Protein AF-A0A925ZI54-F1 (afdb_monomer_lite)

Foldseek 3Di:
DQQVPPPVRCPPDDPPDDPVCVCVVVVVDPPCPVVVWQADPPPADPVQAAEDEAEFEQQDDPPPPRPGCCLVCVVVVLVVCQVCRSYAYEHEYDPCNLVSCCVVVSDVDSVRVVVSQVSQVVHRRGDYPDPPPPPPPVPDDDDDDDDDDDDDDDDDDDDDPVVVVVVVVVPPDDDDD

pLDDT: mean 72.26, std 24.13, range [25.45, 97.38]

Radius of gyration: 22.51 Å; chains: 1; bounding box: 54×58×56 Å

Sequence (177 aa):
MARKYSIIGDTNVEVSGYLKMDAFLDGTLPEDTLNIWKMQKENINLSQVVKIIYAPHHTLGEEKHSFSTFSQNYMKILEYAKEHPKTSWIYKPHPLLKQACIKNGLFKNEEEYDCYVREWENIPNGKAGDKKRSATVKSYEPRMKAAETKGEQEVIALLSKAQVDKWKKAKGAPFKL

Structure (mmCIF, N/CA/C/O backbone):
data_AF-A0A925ZI54-F1
#
_entry.id   AF-A0A925ZI54-F1
#
loop_
_atom_site.group_PDB
_atom_site.id
_atom_site.type_symbol
_atom_site.label_atom_id
_atom_site.label_alt_id
_atom_site.label_comp_id
_atom_site.label_asym_id
_atom_site.label_entity_id
_atom_site.label_seq_id
_atom_site.pdbx_PDB_ins_code
_atom_site.Cartn_x
_atom_site.Cartn_y
_atom_site.Cartn_z
_atom_site.occupancy
_atom_site.B_iso_or_equiv
_atom_site.auth_seq_id
_atom_site.auth_comp_id
_atom_site.auth_asym_id
_atom_site.auth_atom_id
_atom_site.pdbx_PDB_model_num
ATOM 1 N N . MET A 1 1 ? 16.390 -27.895 -8.635 1.00 58.50 1 MET A N 1
ATOM 2 C CA . MET A 1 1 ? 17.140 -26.805 -9.306 1.00 58.50 1 MET A CA 1
ATOM 3 C C . MET A 1 1 ? 18.614 -26.824 -8.899 1.00 58.50 1 MET A C 1
ATOM 5 O O . MET A 1 1 ? 19.429 -27.137 -9.752 1.00 58.50 1 MET A O 1
ATOM 9 N N . ALA A 1 2 ? 18.967 -26.601 -7.627 1.00 66.12 2 ALA A N 1
ATOM 10 C CA . ALA A 1 2 ? 20.368 -26.523 -7.176 1.00 66.12 2 ALA A CA 1
ATOM 11 C C . ALA A 1 2 ? 21.232 -27.739 -7.567 1.00 66.12 2 ALA A C 1
ATOM 13 O O . ALA A 1 2 ? 22.248 -27.566 -8.226 1.00 66.12 2 ALA A O 1
ATOM 14 N N . ARG A 1 3 ? 20.772 -28.972 -7.313 1.00 67.94 3 ARG A N 1
ATOM 15 C CA . ARG A 1 3 ? 21.505 -30.210 -7.653 1.00 67.94 3 ARG A CA 1
ATOM 16 C C . ARG A 1 3 ? 21.876 -30.378 -9.139 1.00 67.94 3 ARG A C 1
ATOM 18 O O . ARG A 1 3 ? 22.795 -31.119 -9.451 1.00 67.94 3 ARG A O 1
ATOM 25 N N . LYS A 1 4 ? 21.158 -29.709 -10.052 1.00 76.62 4 LYS A N 1
ATOM 26 C CA . LYS A 1 4 ? 21.387 -29.768 -11.510 1.00 76.62 4 LYS A CA 1
ATOM 27 C C . LYS A 1 4 ? 22.223 -28.594 -12.039 1.00 76.62 4 LYS A C 1
ATOM 29 O O . LYS A 1 4 ? 22.864 -28.742 -13.071 1.00 76.62 4 LYS A O 1
ATOM 34 N N . TYR A 1 5 ? 22.181 -27.437 -11.374 1.00 79.31 5 TYR A N 1
ATOM 35 C CA . TYR A 1 5 ? 22.732 -26.177 -11.897 1.00 79.31 5 TYR A CA 1
ATOM 36 C C . TYR A 1 5 ? 23.821 -25.546 -11.007 1.00 79.31 5 TYR A C 1
ATOM 38 O O . TYR A 1 5 ? 24.422 -24.556 -11.407 1.00 79.31 5 TYR A O 1
ATOM 46 N N . SER A 1 6 ? 24.080 -26.093 -9.816 1.00 79.62 6 SER A N 1
ATOM 47 C CA . SER A 1 6 ? 25.135 -25.648 -8.896 1.00 79.62 6 SER A CA 1
ATOM 48 C C . SER A 1 6 ? 26.355 -26.562 -8.997 1.00 79.62 6 SER A C 1
ATOM 50 O O . SER A 1 6 ? 26.213 -27.781 -8.934 1.00 79.62 6 SER A O 1
ATOM 52 N N . ILE A 1 7 ? 27.552 -25.973 -9.081 1.00 76.12 7 ILE A N 1
ATOM 53 C CA . ILE A 1 7 ? 28.840 -26.692 -9.130 1.00 76.12 7 ILE A CA 1
ATOM 54 C C . ILE A 1 7 ? 29.063 -27.547 -7.867 1.00 76.12 7 ILE A C 1
ATOM 56 O O . ILE A 1 7 ? 29.660 -28.615 -7.937 1.00 76.12 7 ILE A O 1
ATOM 60 N N . ILE A 1 8 ? 28.539 -27.103 -6.722 1.00 77.88 8 ILE A N 1
ATOM 61 C CA . ILE A 1 8 ? 28.647 -27.759 -5.404 1.00 77.88 8 ILE A CA 1
ATOM 62 C C . ILE A 1 8 ? 27.398 -28.589 -5.043 1.00 77.88 8 ILE A C 1
ATOM 64 O O . ILE A 1 8 ? 27.311 -29.180 -3.966 1.00 77.88 8 ILE A O 1
ATOM 68 N N . GLY A 1 9 ? 26.417 -28.665 -5.947 1.00 80.31 9 GLY A N 1
ATOM 69 C CA . GLY A 1 9 ? 25.143 -29.336 -5.696 1.00 80.31 9 GLY A CA 1
ATOM 70 C C . GLY A 1 9 ? 24.265 -28.590 -4.685 1.00 80.31 9 GLY A C 1
ATOM 71 O O . GLY A 1 9 ? 24.248 -27.360 -4.652 1.00 80.31 9 GLY A O 1
ATOM 72 N N . ASP A 1 10 ? 23.496 -29.346 -3.903 1.00 75.88 10 ASP A N 1
ATOM 73 C CA . ASP A 1 10 ? 22.641 -28.892 -2.795 1.00 75.88 10 ASP A CA 1
ATOM 74 C C . ASP A 1 10 ? 23.266 -29.145 -1.409 1.00 75.88 10 ASP A C 1
ATOM 76 O O . ASP A 1 10 ? 22.631 -28.908 -0.386 1.00 75.88 10 ASP A O 1
ATOM 80 N N . THR A 1 11 ? 24.526 -29.587 -1.365 1.00 76.31 11 THR A N 1
ATOM 81 C CA . THR A 1 11 ? 25.209 -30.027 -0.134 1.00 76.31 11 THR A CA 1
ATOM 82 C C . THR A 1 11 ? 25.535 -28.901 0.851 1.00 76.31 11 THR A C 1
ATOM 84 O O . THR A 1 11 ? 25.804 -29.172 2.016 1.00 76.31 11 THR A O 1
ATOM 87 N N . ASN A 1 12 ? 25.493 -27.643 0.408 1.00 80.88 12 ASN A N 1
ATOM 88 C CA . ASN A 1 12 ? 25.795 -26.457 1.211 1.00 80.88 12 ASN A CA 1
ATOM 89 C C . ASN A 1 12 ? 24.553 -25.617 1.562 1.00 80.88 12 ASN A C 1
ATOM 91 O O . ASN A 1 12 ? 24.694 -24.450 1.928 1.00 80.88 12 ASN A O 1
ATOM 95 N N . VAL A 1 13 ? 23.346 -26.168 1.402 1.00 81.25 13 VAL A N 1
ATOM 96 C CA . VAL A 1 13 ? 22.093 -25.466 1.700 1.00 81.25 13 VAL A CA 1
ATOM 97 C C . VAL A 1 13 ? 21.359 -26.188 2.819 1.00 81.25 13 VAL A C 1
ATOM 99 O O . VAL A 1 13 ? 20.851 -27.290 2.632 1.00 81.25 13 VAL A O 1
ATOM 102 N N . GLU A 1 14 ? 21.248 -25.529 3.965 1.00 81.31 14 GLU A N 1
ATOM 103 C CA . GLU A 1 14 ? 20.329 -25.926 5.025 1.00 81.31 14 GLU A CA 1
ATOM 104 C C . GLU A 1 14 ? 19.043 -25.100 4.914 1.00 81.31 14 GLU A C 1
ATOM 106 O O . GLU A 1 14 ? 19.079 -23.871 4.818 1.00 81.31 14 GLU A O 1
ATOM 111 N N . VAL A 1 15 ? 17.893 -25.775 4.884 1.00 84.88 15 VAL A N 1
ATOM 112 C CA . VAL A 1 15 ? 16.579 -25.131 4.754 1.00 84.88 15 VAL A CA 1
ATOM 113 C C . VAL A 1 15 ? 15.911 -25.094 6.125 1.00 84.88 15 VAL A C 1
ATOM 115 O O . VAL A 1 15 ? 15.128 -25.974 6.465 1.00 84.88 15 VAL A O 1
ATOM 118 N N . SER A 1 16 ? 16.222 -24.065 6.910 1.00 88.06 16 SER A N 1
ATOM 119 C CA . SER A 1 16 ? 15.637 -23.833 8.241 1.00 88.06 16 SER A CA 1
ATOM 120 C C . SER A 1 16 ? 14.501 -22.800 8.247 1.00 88.06 16 SER A C 1
ATOM 122 O O . SER A 1 16 ? 13.828 -22.620 9.257 1.00 88.06 16 SER A O 1
ATOM 124 N N . GLY A 1 17 ? 14.248 -22.136 7.113 1.00 88.62 17 GLY A N 1
ATOM 125 C CA . GLY A 1 17 ? 13.289 -21.036 6.999 1.00 88.62 17 GLY A CA 1
ATOM 126 C C . GLY A 1 17 ? 13.965 -19.665 7.064 1.00 88.62 17 GLY A C 1
ATOM 127 O O . GLY A 1 17 ? 15.151 -19.521 6.774 1.00 88.62 17 GLY A O 1
ATOM 128 N N . TYR A 1 18 ? 13.195 -18.626 7.388 1.00 87.31 18 TYR A N 1
ATOM 129 C CA . TYR A 1 18 ? 13.708 -17.262 7.514 1.00 87.31 18 TYR A CA 1
ATOM 130 C C . TYR A 1 18 ? 13.670 -16.827 8.975 1.00 87.31 18 TYR A C 1
ATOM 132 O O . TYR A 1 18 ? 12.577 -16.671 9.499 1.00 87.31 18 TYR A O 1
ATOM 140 N N . LEU A 1 19 ? 14.820 -16.481 9.565 1.00 87.50 19 LEU A N 1
ATOM 141 C CA . LEU A 1 19 ? 14.911 -15.979 10.952 1.00 87.50 19 LEU A CA 1
ATOM 142 C C . LEU A 1 19 ? 13.964 -14.798 11.242 1.00 87.50 19 LEU A C 1
ATOM 144 O O . LEU A 1 19 ? 13.427 -14.649 12.331 1.00 87.50 19 LEU A O 1
ATOM 148 N N . LYS A 1 20 ? 13.692 -13.950 10.238 1.00 83.31 20 LYS A N 1
ATOM 149 C CA . LYS A 1 20 ? 12.713 -12.848 10.357 1.00 83.31 20 LYS A CA 1
ATOM 150 C C . LYS A 1 20 ? 11.265 -13.314 10.580 1.00 83.31 20 LYS A C 1
ATOM 152 O O . LYS A 1 20 ? 10.404 -12.471 10.813 1.00 83.31 20 LYS A O 1
ATOM 157 N N . MET A 1 21 ? 10.986 -14.605 10.409 1.00 87.25 21 MET A N 1
ATOM 158 C CA . MET A 1 21 ? 9.668 -15.205 10.596 1.00 87.25 21 MET A CA 1
ATOM 159 C C . MET A 1 21 ? 9.494 -15.812 11.989 1.00 87.25 21 MET A C 1
ATOM 161 O O . MET A 1 21 ? 8.359 -16.095 12.359 1.00 87.25 21 MET A O 1
ATOM 165 N N . ASP A 1 22 ? 10.567 -15.951 12.773 1.00 87.31 22 ASP A N 1
ATOM 166 C CA . ASP A 1 22 ? 10.532 -16.574 14.102 1.00 87.31 22 ASP A CA 1
ATOM 167 C C . ASP A 1 22 ? 9.525 -15.866 15.023 1.00 87.31 22 ASP A C 1
ATOM 169 O O . ASP A 1 22 ? 8.702 -16.524 15.655 1.00 87.31 22 ASP A O 1
ATOM 173 N N . ALA A 1 23 ? 9.476 -14.529 14.960 1.00 83.50 23 ALA A N 1
ATOM 174 C CA . ALA A 1 23 ? 8.534 -13.692 15.712 1.00 83.50 23 ALA A CA 1
ATOM 175 C C . ALA A 1 23 ? 7.043 -13.975 15.413 1.00 83.50 23 ALA A C 1
ATOM 177 O O . ALA A 1 23 ? 6.160 -13.582 16.175 1.00 83.50 23 ALA A O 1
ATOM 178 N N . PHE A 1 24 ? 6.734 -14.610 14.275 1.00 82.81 24 PHE A N 1
ATOM 179 C CA . PHE A 1 24 ? 5.369 -15.033 13.941 1.00 82.81 24 PHE A CA 1
ATOM 180 C C . PHE A 1 24 ? 5.029 -16.415 14.509 1.00 82.81 24 PHE A C 1
ATOM 182 O O . PHE A 1 24 ? 3.848 -16.736 14.616 1.00 82.81 24 PHE A O 1
ATOM 189 N N . LEU A 1 25 ? 6.034 -17.229 14.849 1.00 84.62 25 LEU A N 1
ATOM 190 C CA . LEU A 1 25 ? 5.856 -18.571 15.405 1.00 84.62 25 LEU A CA 1
ATOM 191 C C . LEU A 1 25 ? 5.753 -18.543 16.930 1.00 84.62 25 LEU A C 1
ATOM 193 O O . LEU A 1 25 ? 4.896 -19.214 17.496 1.00 84.62 25 LEU A O 1
ATOM 197 N N . ASP A 1 26 ? 6.614 -17.769 17.587 1.00 82.88 26 ASP A N 1
ATOM 198 C CA . ASP A 1 26 ? 6.676 -17.683 19.050 1.00 82.88 26 ASP A CA 1
ATOM 199 C C . ASP A 1 26 ? 5.715 -16.637 19.647 1.00 82.88 26 ASP A C 1
ATOM 201 O O . ASP A 1 26 ? 5.525 -16.579 20.862 1.00 82.88 26 ASP A O 1
ATOM 205 N N . GLY A 1 27 ? 5.090 -15.814 18.798 1.00 72.38 27 GLY A N 1
ATOM 206 C CA . GLY A 1 27 ? 4.191 -14.744 19.215 1.00 72.38 27 GLY A CA 1
ATOM 207 C C . GLY A 1 27 ? 4.893 -13.574 19.911 1.00 72.38 27 GLY A C 1
ATOM 208 O O . GLY A 1 27 ? 4.206 -12.719 20.471 1.00 72.38 27 GLY A O 1
ATOM 209 N N . THR A 1 28 ? 6.228 -13.485 19.855 1.00 72.75 28 THR A N 1
ATOM 210 C CA . THR A 1 28 ? 7.042 -12.401 20.438 1.00 72.75 28 THR A CA 1
ATOM 211 C C . THR A 1 28 ? 6.999 -11.130 19.587 1.00 72.75 28 THR A C 1
ATOM 213 O O . THR A 1 28 ? 7.995 -10.458 19.310 1.00 72.75 28 THR A O 1
ATOM 216 N N . LEU A 1 29 ? 5.799 -10.757 19.152 1.00 67.50 29 LEU A N 1
ATOM 217 C CA . LEU A 1 29 ? 5.591 -9.488 18.487 1.00 67.50 29 LEU A CA 1
ATOM 218 C C . LEU A 1 29 ? 5.872 -8.348 19.482 1.00 67.50 29 LEU A C 1
ATOM 220 O O . LEU A 1 29 ? 5.385 -8.395 20.613 1.00 67.50 29 LEU A O 1
ATOM 224 N N . PRO A 1 30 ? 6.625 -7.305 19.084 1.00 67.50 30 PRO A N 1
ATOM 225 C CA . PRO A 1 30 ? 6.868 -6.158 19.948 1.00 67.50 30 PRO A CA 1
ATOM 226 C C . PRO A 1 30 ? 5.554 -5.564 20.467 1.00 67.50 30 PRO A C 1
ATOM 228 O O . PRO A 1 30 ? 4.595 -5.399 19.706 1.00 67.50 30 PRO A O 1
ATOM 231 N N . GLU A 1 31 ? 5.531 -5.186 21.742 1.00 61.31 31 GLU A N 1
ATOM 232 C CA . GLU A 1 31 ? 4.355 -4.620 22.421 1.00 61.31 31 GLU A CA 1
ATOM 233 C C . GLU A 1 31 ? 3.815 -3.365 21.693 1.00 61.31 31 GLU A C 1
ATOM 235 O O . GLU A 1 31 ? 2.610 -3.134 21.601 1.00 61.31 31 GLU A O 1
ATOM 240 N N . ASP A 1 32 ? 4.702 -2.629 21.014 1.00 66.12 32 ASP A N 1
ATOM 241 C CA . ASP A 1 32 ? 4.393 -1.445 20.201 1.00 66.12 32 ASP A CA 1
ATOM 242 C C . ASP A 1 32 ? 3.725 -1.725 18.840 1.00 66.12 32 ASP A C 1
ATOM 244 O O . ASP A 1 32 ? 3.458 -0.801 18.064 1.00 66.12 32 ASP A O 1
ATOM 248 N N . THR A 1 33 ? 3.425 -2.980 18.503 1.00 65.94 33 THR A N 1
ATOM 249 C CA . THR A 1 33 ? 2.781 -3.336 17.222 1.00 65.94 33 THR A CA 1
ATOM 250 C C . THR A 1 33 ? 1.364 -2.786 17.074 1.00 65.94 33 THR A C 1
ATOM 252 O O . THR A 1 33 ? 0.872 -2.674 15.952 1.00 65.94 33 THR A O 1
ATOM 255 N N . LEU A 1 34 ? 0.709 -2.378 18.163 1.00 66.56 34 LEU A N 1
ATOM 256 C CA . LEU A 1 34 ? -0.569 -1.661 18.102 1.00 66.56 34 LEU A CA 1
ATOM 257 C C . LEU A 1 34 ? -0.392 -0.183 17.723 1.00 66.56 34 LEU A C 1
ATOM 259 O O . LEU A 1 34 ? -1.223 0.361 16.997 1.00 66.56 34 LEU A O 1
ATOM 263 N N . ASN A 1 35 ? 0.720 0.439 18.123 1.00 75.88 35 ASN A N 1
ATOM 264 C CA . ASN A 1 35 ? 0.981 1.871 17.939 1.00 75.88 35 ASN A CA 1
ATOM 265 C C . ASN A 1 35 ? 1.304 2.253 16.484 1.00 75.88 35 ASN A C 1
ATOM 267 O O . ASN A 1 35 ? 1.294 3.432 16.120 1.00 75.88 35 ASN A O 1
ATOM 271 N N . ILE A 1 36 ? 1.588 1.276 15.617 1.00 83.81 36 ILE A N 1
ATOM 272 C CA . ILE A 1 36 ? 1.880 1.547 14.202 1.00 83.81 36 ILE A CA 1
ATOM 273 C C . ILE A 1 36 ? 0.621 1.861 13.385 1.00 83.81 36 ILE A C 1
ATOM 275 O O . ILE A 1 36 ? 0.748 2.522 12.351 1.00 83.81 36 ILE A O 1
ATOM 279 N N . TRP A 1 37 ? -0.549 1.406 13.844 1.00 87.31 37 TRP A N 1
ATOM 280 C CA . TRP A 1 37 ? -1.830 1.517 13.152 1.00 87.31 37 TRP A CA 1
ATOM 281 C C . TRP A 1 37 ? -2.505 2.850 13.467 1.00 87.31 37 TRP A C 1
ATOM 283 O O . TRP A 1 37 ? -2.741 3.180 14.629 1.00 87.31 37 TRP A O 1
ATOM 293 N N . LYS A 1 38 ? -2.850 3.618 12.428 1.00 88.12 38 LYS A N 1
ATOM 294 C CA . LYS A 1 38 ? -3.672 4.821 12.584 1.00 88.12 38 LYS A CA 1
ATOM 295 C C . LYS A 1 38 ? -5.138 4.400 12.590 1.00 88.12 38 LYS A C 1
ATOM 297 O O . LYS A 1 38 ? -5.612 3.808 11.621 1.00 88.12 38 LYS A O 1
ATOM 302 N N . MET A 1 39 ? -5.833 4.650 13.690 1.00 83.25 39 MET A N 1
ATOM 303 C CA . MET A 1 39 ? -7.223 4.242 13.887 1.00 83.25 39 MET A CA 1
ATOM 304 C C . MET A 1 39 ? -8.045 5.459 14.287 1.00 83.25 39 MET A C 1
ATOM 306 O O . MET A 1 39 ? -7.597 6.268 15.102 1.00 83.25 39 MET A O 1
ATOM 310 N N . GLN A 1 40 ? -9.254 5.560 13.743 1.00 73.88 40 GLN A N 1
ATOM 311 C CA . GLN A 1 40 ? -10.232 6.525 14.218 1.00 73.88 40 GLN A CA 1
ATOM 312 C C . GLN A 1 40 ? -10.675 6.109 15.627 1.00 73.88 40 GLN A C 1
ATOM 314 O O . GLN A 1 40 ? -11.089 4.968 15.840 1.00 73.88 40 GLN A O 1
ATOM 319 N N . LYS A 1 41 ? -10.509 7.011 16.600 1.00 68.38 41 LYS A N 1
ATOM 320 C CA . LYS A 1 41 ? -10.749 6.715 18.020 1.00 68.38 41 LYS A CA 1
ATOM 321 C C . LYS A 1 41 ? -12.195 6.981 18.429 1.00 68.38 41 LYS A C 1
ATOM 323 O O . LYS A 1 41 ? -12.669 6.367 19.381 1.00 68.38 41 LYS A O 1
ATOM 328 N N . GLU A 1 42 ? -12.908 7.859 17.723 1.00 68.88 42 GLU A N 1
ATOM 329 C CA . GLU A 1 42 ? -14.302 8.154 18.043 1.00 68.88 42 GLU A CA 1
ATOM 330 C C . GLU A 1 42 ? -15.249 7.067 17.512 1.00 68.88 42 GLU A C 1
ATOM 332 O O . GLU A 1 42 ? -15.262 6.759 16.320 1.00 68.88 42 GLU A O 1
ATOM 337 N N . ASN A 1 43 ? -16.104 6.543 18.396 1.00 63.38 43 ASN A N 1
ATOM 338 C CA . ASN A 1 43 ? -17.259 5.692 18.072 1.00 63.38 43 ASN A CA 1
ATOM 339 C C . ASN A 1 43 ? -16.949 4.352 17.374 1.00 63.38 43 ASN A C 1
ATOM 341 O O . ASN A 1 43 ? -17.834 3.770 16.742 1.00 63.38 43 ASN A O 1
ATOM 345 N N . ILE A 1 44 ? -15.721 3.832 17.494 1.00 69.69 44 ILE A N 1
ATOM 346 C CA . ILE A 1 44 ? -15.329 2.547 16.900 1.00 69.69 44 ILE A CA 1
ATOM 347 C C . ILE A 1 44 ? -14.763 1.613 17.968 1.00 69.69 44 ILE A C 1
ATOM 349 O O . ILE A 1 44 ? -13.850 1.958 18.715 1.00 69.69 44 ILE A O 1
ATOM 353 N N . ASN A 1 45 ? -15.290 0.388 18.007 1.00 75.88 45 ASN A N 1
ATOM 354 C CA . ASN A 1 45 ? -14.699 -0.684 18.792 1.00 75.88 45 ASN A CA 1
ATOM 355 C C . ASN A 1 45 ? -13.392 -1.145 18.125 1.00 75.88 45 ASN A C 1
ATOM 357 O O . ASN A 1 45 ? -13.417 -1.724 17.038 1.00 75.88 45 ASN A O 1
ATOM 361 N N . LEU A 1 46 ? -12.255 -0.907 18.787 1.00 73.12 46 LEU A N 1
ATOM 362 C CA . LEU A 1 46 ? -10.919 -1.230 18.273 1.00 73.12 46 LEU A CA 1
ATOM 363 C C . LEU A 1 46 ? -10.729 -2.724 17.966 1.00 73.12 46 LEU A C 1
ATOM 365 O O . LEU A 1 46 ? -9.940 -3.059 17.084 1.00 73.12 46 LEU A O 1
ATOM 369 N N . SER A 1 47 ? -11.460 -3.621 18.638 1.00 76.19 47 SER A N 1
ATOM 370 C CA . SER A 1 47 ? -11.392 -5.064 18.359 1.00 76.19 47 SER A CA 1
ATOM 371 C C . SER A 1 47 ? -12.068 -5.461 17.042 1.00 76.19 47 SER A C 1
ATOM 373 O O . SER A 1 47 ? -11.818 -6.549 16.534 1.00 76.19 47 SER A O 1
ATOM 375 N N . GLN A 1 48 ? -12.894 -4.579 16.470 1.00 82.06 48 GLN A N 1
ATOM 376 C CA . GLN A 1 48 ? -13.598 -4.792 15.202 1.00 82.06 48 GLN A CA 1
ATOM 377 C C . GLN A 1 48 ? -12.914 -4.104 14.013 1.00 82.06 48 GLN A C 1
ATOM 379 O O . GLN A 1 48 ? -13.405 -4.195 12.888 1.00 82.06 48 GLN A O 1
ATOM 384 N N . VAL A 1 49 ? -11.801 -3.398 14.243 1.00 88.25 49 VAL A N 1
ATOM 385 C CA . VAL A 1 49 ? -11.065 -2.708 13.180 1.00 88.25 49 VAL A CA 1
ATOM 386 C C . VAL A 1 49 ? -10.272 -3.715 12.354 1.00 88.25 49 VAL A C 1
ATOM 388 O O . VAL A 1 49 ? -9.392 -4.410 12.867 1.00 88.25 49 VAL A O 1
ATOM 391 N N . VAL A 1 50 ? -10.535 -3.747 11.048 1.00 92.06 50 VAL A N 1
ATOM 392 C CA . VAL A 1 50 ? -9.774 -4.577 10.107 1.00 92.06 50 VAL A CA 1
ATOM 393 C C . VAL A 1 50 ? -8.472 -3.868 9.740 1.00 92.06 50 VAL A C 1
ATOM 395 O O . VAL A 1 50 ? -8.483 -2.760 9.206 1.00 92.06 50 VAL A O 1
ATOM 398 N N . LYS A 1 51 ? -7.337 -4.508 10.018 1.00 92.12 51 LYS A N 1
ATOM 399 C CA . LYS A 1 51 ? -5.992 -3.979 9.752 1.00 92.12 51 LYS A CA 1
ATOM 400 C C . LYS A 1 51 ? -5.503 -4.444 8.383 1.00 92.12 51 LYS A C 1
ATOM 402 O O . LYS A 1 51 ? -5.449 -5.645 8.130 1.00 92.12 51 LYS A O 1
ATOM 407 N N . ILE A 1 52 ? -5.145 -3.508 7.508 1.00 95.38 52 ILE A N 1
ATOM 408 C CA . ILE A 1 52 ? -4.816 -3.780 6.107 1.00 95.38 52 ILE A CA 1
ATOM 409 C C . ILE A 1 52 ? -3.473 -3.142 5.752 1.00 95.38 52 ILE A C 1
ATOM 411 O O . ILE A 1 52 ? -3.267 -1.938 5.898 1.00 95.38 52 ILE A O 1
ATOM 415 N N . ILE A 1 53 ? -2.548 -3.957 5.247 1.00 94.94 53 ILE A N 1
ATOM 416 C CA . ILE A 1 53 ? -1.303 -3.475 4.645 1.00 94.94 53 ILE A CA 1
ATOM 417 C C . ILE A 1 53 ? -1.504 -3.463 3.135 1.00 94.94 53 ILE A C 1
ATOM 419 O O . ILE A 1 53 ? -1.639 -4.517 2.517 1.00 94.94 53 ILE A O 1
ATOM 423 N N . TYR A 1 54 ? -1.500 -2.275 2.537 1.00 96.31 54 TYR A N 1
ATOM 424 C CA . TYR A 1 54 ? -1.530 -2.117 1.090 1.00 96.31 54 TYR A CA 1
ATOM 425 C C . TYR A 1 54 ? -0.108 -1.898 0.572 1.00 96.31 54 TYR A C 1
ATOM 427 O O . TYR A 1 54 ? 0.455 -0.814 0.722 1.00 96.31 54 TYR A O 1
ATOM 435 N N . ALA A 1 55 ? 0.486 -2.944 -0.009 1.00 94.88 55 ALA A N 1
ATOM 436 C CA . ALA A 1 55 ? 1.885 -2.957 -0.438 1.00 94.88 55 ALA A CA 1
ATOM 437 C C . ALA A 1 55 ? 2.034 -3.151 -1.960 1.00 94.88 55 ALA A C 1
ATOM 439 O O . ALA A 1 55 ? 2.396 -4.241 -2.410 1.00 94.88 55 ALA A O 1
ATOM 440 N N . PRO A 1 56 ? 1.723 -2.129 -2.780 1.00 93.62 56 PRO A N 1
ATOM 441 C CA . PRO A 1 56 ? 1.775 -2.266 -4.231 1.00 93.62 56 PRO A CA 1
ATOM 442 C C . PRO A 1 56 ? 3.200 -2.454 -4.763 1.00 93.62 56 PRO A C 1
ATOM 444 O O . PRO A 1 56 ? 4.151 -1.794 -4.334 1.00 93.62 56 PRO A O 1
ATOM 447 N N . HIS A 1 57 ? 3.324 -3.339 -5.753 1.00 91.06 57 HIS A N 1
ATOM 448 C CA . HIS A 1 57 ? 4.576 -3.631 -6.444 1.00 91.06 57 HIS A CA 1
ATOM 449 C C . HIS A 1 57 ? 4.836 -2.643 -7.593 1.00 91.06 57 HIS A C 1
ATOM 451 O O . HIS A 1 57 ? 3.901 -2.075 -8.155 1.00 91.06 57 HIS A O 1
ATOM 457 N N . HIS A 1 58 ? 6.102 -2.466 -7.976 1.00 88.12 58 HIS A N 1
ATOM 458 C CA . HIS A 1 58 ? 6.547 -1.470 -8.962 1.00 88.12 58 HIS A CA 1
ATOM 459 C C . HIS A 1 58 ? 6.390 -1.892 -10.435 1.00 88.12 58 HIS A C 1
ATOM 461 O O . HIS A 1 58 ? 6.683 -1.100 -11.325 1.00 88.12 58 HIS A O 1
ATOM 467 N N . THR A 1 59 ? 5.972 -3.127 -10.717 1.00 86.50 59 THR A N 1
ATOM 468 C CA . THR A 1 59 ? 5.864 -3.650 -12.090 1.00 86.50 59 THR A CA 1
ATOM 469 C C . THR A 1 59 ? 4.566 -3.195 -12.749 1.00 86.50 59 THR A C 1
ATOM 471 O O . THR A 1 59 ? 3.536 -3.838 -12.589 1.00 86.50 59 THR A O 1
ATOM 474 N N . LEU A 1 60 ? 4.614 -2.070 -13.463 1.00 82.88 60 LEU A N 1
ATOM 475 C CA . LEU A 1 60 ? 3.479 -1.466 -14.170 1.00 82.88 60 LEU A CA 1
ATOM 476 C C . LEU A 1 60 ? 3.607 -1.677 -15.690 1.00 82.88 60 LEU A C 1
ATOM 478 O O . LEU A 1 60 ? 4.725 -1.744 -16.196 1.00 82.88 60 LEU A O 1
ATOM 482 N N . GLY A 1 61 ? 2.480 -1.704 -16.413 1.00 67.88 61 GLY A N 1
ATOM 483 C CA . GLY A 1 61 ? 2.437 -1.675 -17.887 1.00 67.88 61 GLY A CA 1
ATOM 484 C C . GLY A 1 61 ? 2.148 -3.025 -18.555 1.00 67.88 61 GLY A C 1
ATOM 485 O O . GLY A 1 61 ? 1.590 -3.916 -17.926 1.00 67.88 61 GLY A O 1
ATOM 486 N N . GLU A 1 62 ? 2.509 -3.168 -19.832 1.00 59.50 62 GLU A N 1
ATOM 487 C CA . GLU A 1 62 ? 2.336 -4.393 -20.644 1.00 59.50 62 GLU A CA 1
ATOM 488 C C . GLU A 1 62 ? 3.670 -5.115 -20.911 1.00 59.50 62 GLU A C 1
ATOM 490 O O . GLU A 1 62 ? 3.835 -5.837 -21.894 1.00 59.50 62 GLU A O 1
ATOM 495 N N . GLU A 1 63 ? 4.672 -4.927 -20.053 1.00 58.16 63 GLU A N 1
ATOM 496 C CA . GLU A 1 63 ? 5.889 -5.731 -20.153 1.00 58.16 63 GLU A CA 1
ATOM 497 C C . GLU A 1 63 ? 5.605 -7.181 -19.715 1.00 58.16 63 GLU A C 1
ATOM 499 O O . GLU A 1 63 ? 4.719 -7.429 -18.895 1.00 58.16 63 GLU A O 1
ATOM 504 N N . LYS A 1 64 ? 6.388 -8.152 -20.217 1.00 57.22 64 LYS A N 1
ATOM 505 C CA . LYS A 1 6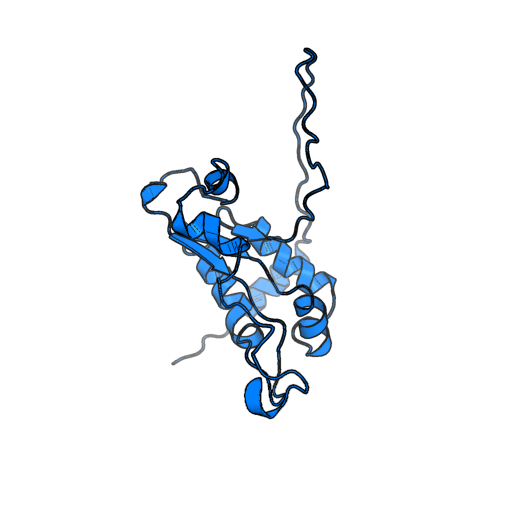4 ? 6.232 -9.612 -19.987 1.00 57.22 64 LYS A CA 1
ATOM 506 C C . LYS A 1 64 ? 6.151 -10.051 -18.504 1.00 57.22 64 LYS A C 1
ATOM 508 O O . LYS A 1 64 ? 5.914 -11.225 -18.229 1.00 57.22 64 LYS A O 1
ATOM 513 N N . HIS A 1 65 ? 6.342 -9.128 -17.559 1.00 59.41 65 HIS A N 1
ATOM 514 C CA . HIS A 1 65 ? 6.353 -9.323 -16.107 1.00 59.41 65 HIS A CA 1
ATOM 515 C C . HIS A 1 65 ? 5.526 -8.268 -15.339 1.00 59.41 65 HIS A C 1
ATOM 517 O O . HIS A 1 65 ? 5.850 -7.916 -14.200 1.00 59.41 65 HIS A O 1
ATOM 523 N N . SER A 1 66 ? 4.464 -7.734 -15.946 1.00 65.88 66 SER A N 1
ATOM 524 C CA . SER A 1 66 ? 3.547 -6.818 -15.264 1.00 65.88 66 SER A CA 1
ATOM 525 C C . SER A 1 66 ? 2.595 -7.570 -14.333 1.00 65.88 66 SER A C 1
ATOM 527 O O . SER A 1 66 ? 1.550 -8.075 -14.732 1.00 65.88 66 SER A O 1
ATOM 529 N N . PHE A 1 67 ? 3.004 -7.683 -13.071 1.00 76.19 67 PHE A N 1
ATOM 530 C CA . PHE A 1 67 ? 2.238 -8.358 -12.017 1.00 76.19 67 PHE A CA 1
ATOM 531 C C . PHE A 1 67 ? 1.517 -7.384 -11.077 1.00 76.19 67 PHE A C 1
ATOM 533 O O . PHE A 1 67 ? 0.772 -7.822 -10.202 1.00 76.19 67 PHE A O 1
ATOM 540 N N . SER A 1 68 ? 1.750 -6.073 -11.204 1.00 85.44 68 SER A N 1
ATOM 541 C CA . SER A 1 68 ? 1.093 -5.085 -10.350 1.00 85.44 68 SER A CA 1
ATOM 542 C C . SER A 1 68 ? -0.235 -4.650 -10.951 1.00 85.44 68 SER A C 1
ATOM 544 O O . SER A 1 68 ? -0.311 -4.256 -12.110 1.00 85.44 68 SER A O 1
ATOM 546 N N . THR A 1 69 ? -1.276 -4.620 -10.125 1.00 89.69 69 THR A N 1
ATOM 547 C CA . THR A 1 69 ? -2.579 -4.046 -10.489 1.00 89.69 69 THR A CA 1
ATOM 548 C C . THR A 1 69 ? -2.714 -2.585 -10.053 1.00 89.69 69 THR A C 1
ATOM 550 O O . THR A 1 69 ? -3.797 -2.010 -10.159 1.00 89.69 69 THR A O 1
ATOM 553 N N . PHE A 1 70 ? -1.632 -1.971 -9.556 1.00 93.12 70 PHE A N 1
ATOM 554 C CA . PHE A 1 70 ? -1.656 -0.633 -8.961 1.00 93.12 70 PHE A CA 1
ATOM 555 C C . PHE A 1 70 ? -2.238 0.425 -9.907 1.00 93.12 70 PHE A C 1
ATOM 557 O O . PHE A 1 70 ? -3.117 1.181 -9.504 1.00 93.12 70 PHE A O 1
ATOM 564 N N . SER A 1 71 ? -1.832 0.433 -11.183 1.00 91.38 71 SER A N 1
ATOM 565 C CA . SER A 1 71 ? -2.332 1.393 -12.184 1.00 91.38 71 SER A CA 1
ATOM 566 C C . SER A 1 71 ? -3.849 1.336 -12.387 1.00 91.38 71 SER A C 1
ATOM 568 O O . SER A 1 71 ? -4.451 2.325 -12.792 1.00 91.38 71 SER A O 1
ATOM 570 N N . GLN A 1 72 ? -4.479 0.202 -12.076 1.00 91.12 72 GLN A N 1
ATOM 571 C CA . GLN A 1 72 ? -5.908 -0.027 -12.281 1.00 91.12 72 GLN A CA 1
ATOM 572 C C . GLN A 1 72 ? -6.747 0.288 -11.034 1.00 91.12 72 GLN A C 1
ATOM 574 O O . GLN A 1 72 ? -7.958 0.501 -11.143 1.00 91.12 72 GLN A O 1
ATOM 579 N N . ASN A 1 73 ? -6.139 0.272 -9.842 1.00 94.00 73 ASN A N 1
ATOM 580 C CA . ASN A 1 73 ? -6.885 0.245 -8.583 1.00 94.00 73 ASN A CA 1
ATOM 581 C C . ASN A 1 73 ? -6.417 1.241 -7.509 1.00 94.00 73 ASN A C 1
ATOM 583 O O . ASN A 1 73 ? -7.124 1.384 -6.513 1.00 94.00 73 ASN A O 1
ATOM 587 N N . TYR A 1 74 ? -5.299 1.956 -7.691 1.00 95.44 74 TYR A N 1
ATOM 588 C CA . TYR A 1 74 ? -4.724 2.818 -6.649 1.00 95.44 74 TYR A CA 1
ATOM 589 C C . TYR A 1 74 ? -5.715 3.848 -6.083 1.00 95.44 74 TYR A C 1
ATOM 591 O O . TYR A 1 74 ? -5.852 3.961 -4.866 1.00 95.44 74 TYR A O 1
ATOM 599 N N . MET A 1 75 ? -6.475 4.528 -6.949 1.00 96.12 75 MET A N 1
ATOM 600 C CA . MET A 1 75 ? -7.512 5.477 -6.523 1.00 96.12 75 MET A CA 1
ATOM 601 C C . MET A 1 75 ? -8.684 4.785 -5.835 1.00 96.12 75 MET A C 1
ATOM 603 O O . MET A 1 75 ? -9.100 5.222 -4.768 1.00 96.12 75 MET A O 1
ATOM 607 N N . LYS A 1 76 ? -9.171 3.673 -6.399 1.00 97.00 76 LYS A N 1
ATOM 608 C CA . LYS A 1 76 ? -10.308 2.921 -5.845 1.00 97.00 76 LYS A CA 1
ATOM 609 C C . LYS A 1 76 ? -10.012 2.414 -4.435 1.00 97.00 76 LYS A C 1
ATOM 611 O O . LYS A 1 76 ? -10.879 2.443 -3.574 1.00 97.00 76 LYS A O 1
ATOM 616 N N . ILE A 1 77 ? -8.782 1.967 -4.189 1.00 97.38 77 ILE A N 1
ATOM 617 C CA . ILE A 1 77 ? -8.352 1.493 -2.869 1.00 97.38 77 ILE A CA 1
ATOM 618 C C . ILE A 1 77 ? -8.251 2.656 -1.874 1.00 97.38 77 ILE A C 1
ATOM 620 O O . ILE A 1 77 ? -8.685 2.515 -0.732 1.00 97.38 77 ILE A O 1
ATOM 624 N N . LEU A 1 78 ? -7.730 3.813 -2.295 1.00 97.06 78 LEU A N 1
ATOM 625 C CA . LEU A 1 78 ? -7.698 5.011 -1.453 1.00 97.06 78 LEU A CA 1
ATOM 626 C C . LEU A 1 78 ? -9.115 5.519 -1.123 1.00 97.06 78 LEU A C 1
ATOM 628 O O . LEU A 1 78 ? -9.384 5.900 0.014 1.00 97.06 78 LEU A O 1
ATOM 632 N N . GLU A 1 79 ? -10.026 5.516 -2.095 1.00 97.38 79 GLU A N 1
ATOM 633 C CA . GLU A 1 79 ? -11.439 5.867 -1.895 1.00 97.38 79 GLU A CA 1
ATOM 634 C C . GLU A 1 79 ? -12.127 4.882 -0.949 1.00 97.38 79 GLU A C 1
ATOM 636 O O . GLU A 1 79 ? -12.743 5.298 0.029 1.00 97.38 79 GLU A O 1
ATOM 641 N N . TYR A 1 80 ? -11.914 3.582 -1.146 1.00 97.00 80 TYR A N 1
ATOM 642 C CA . TYR A 1 80 ? -12.422 2.559 -0.240 1.00 97.00 80 TYR A CA 1
ATOM 643 C C . TYR A 1 80 ? -11.932 2.782 1.198 1.00 97.00 80 TYR A C 1
ATOM 645 O O . TYR A 1 80 ? -12.724 2.710 2.138 1.00 97.00 80 TYR A O 1
ATOM 653 N N . ALA A 1 81 ? -10.652 3.115 1.390 1.00 95.75 81 ALA A N 1
ATOM 654 C CA . ALA A 1 81 ? -10.108 3.419 2.713 1.00 95.75 81 ALA A CA 1
ATOM 655 C C . ALA A 1 81 ? -10.803 4.624 3.374 1.00 95.75 81 ALA A C 1
ATOM 657 O O . ALA A 1 81 ? -11.081 4.577 4.575 1.00 95.75 81 ALA A O 1
ATOM 658 N N . LYS A 1 82 ? -11.129 5.666 2.593 1.00 94.56 82 LYS A N 1
ATOM 659 C CA . LYS A 1 82 ? -11.875 6.857 3.045 1.00 94.56 82 LYS A CA 1
ATOM 660 C C . LYS A 1 82 ? -13.311 6.526 3.458 1.00 94.56 82 LYS A C 1
ATOM 662 O O . LYS A 1 82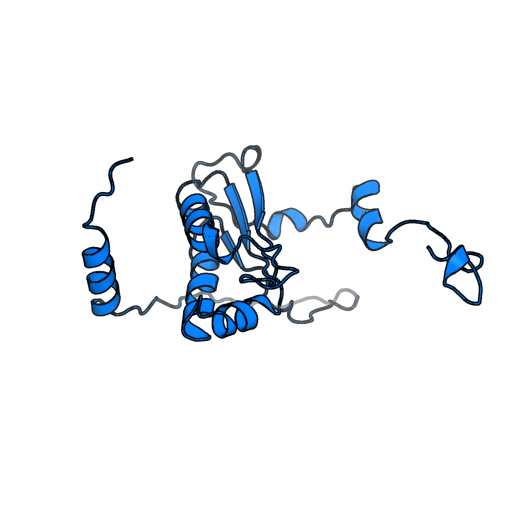 ? -13.805 7.077 4.436 1.00 94.56 82 LYS A O 1
ATOM 667 N N . GLU A 1 83 ? -13.971 5.638 2.722 1.00 95.25 83 GLU A N 1
ATOM 668 C CA . GLU A 1 83 ? -15.380 5.277 2.936 1.00 95.25 83 GLU A CA 1
ATOM 669 C C . GLU A 1 83 ? -15.590 4.262 4.071 1.00 95.25 83 GLU A C 1
ATOM 671 O O . GLU A 1 83 ? -16.697 4.140 4.592 1.00 95.25 83 GLU A O 1
ATOM 676 N N . HIS A 1 84 ? -14.536 3.554 4.493 1.00 93.00 84 HIS A N 1
ATOM 677 C CA . HIS A 1 84 ? -14.625 2.468 5.471 1.00 93.00 84 HIS A CA 1
ATOM 678 C C . HIS A 1 84 ? -13.852 2.790 6.762 1.00 93.00 84 HIS A C 1
ATOM 680 O O . HIS A 1 84 ? -12.786 2.218 7.003 1.00 93.00 84 HIS A O 1
ATOM 686 N N . PRO A 1 85 ? -14.389 3.629 7.668 1.00 87.81 85 PRO A N 1
ATOM 687 C CA . PRO A 1 85 ? -13.691 4.048 8.891 1.00 87.81 85 PRO A CA 1
ATOM 688 C C . PRO A 1 85 ? -13.403 2.896 9.874 1.00 87.81 85 PRO A C 1
ATOM 690 O O . PRO A 1 85 ? -12.536 3.018 10.733 1.00 87.81 85 PRO A O 1
ATOM 693 N N . LYS A 1 86 ? -14.066 1.737 9.723 1.00 90.75 86 LYS A N 1
ATOM 694 C CA . LYS A 1 86 ? -13.803 0.500 10.492 1.00 90.75 86 LYS A CA 1
ATOM 695 C C . LYS A 1 86 ? -12.594 -0.307 9.986 1.00 90.75 86 LYS A C 1
ATOM 697 O O . LYS A 1 86 ? -12.456 -1.4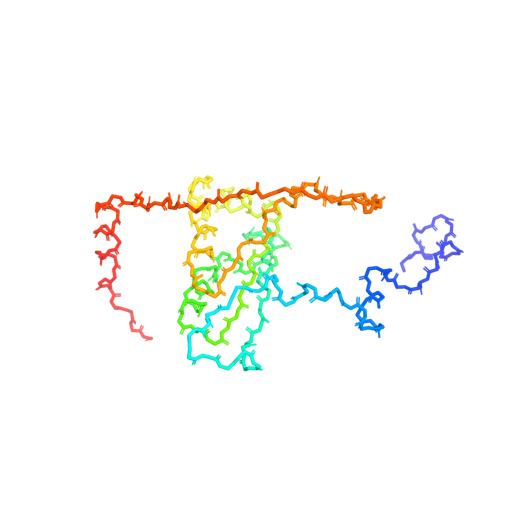92 10.280 1.00 90.75 86 LYS A O 1
ATOM 702 N N . THR A 1 87 ? -11.722 0.316 9.207 1.00 93.44 87 THR A N 1
ATOM 703 C CA . THR A 1 87 ? -10.475 -0.275 8.710 1.00 93.44 87 THR A CA 1
ATOM 704 C C . THR A 1 87 ? -9.296 0.575 9.160 1.00 93.44 87 THR A C 1
ATOM 706 O O . THR A 1 87 ? -9.490 1.746 9.456 1.00 93.44 87 THR A O 1
ATOM 709 N N . SER A 1 88 ? -8.087 0.018 9.215 1.00 93.75 88 SER A N 1
ATOM 710 C CA . SER A 1 88 ? -6.842 0.752 9.461 1.00 93.75 88 SER A CA 1
ATOM 711 C C . SER A 1 88 ? -5.808 0.351 8.420 1.00 93.75 88 SER A C 1
ATOM 713 O O . SER A 1 88 ? -5.534 -0.836 8.250 1.00 93.75 88 SER A O 1
ATOM 715 N N . TRP A 1 89 ? -5.246 1.331 7.719 1.00 95.75 89 TRP A N 1
ATOM 716 C CA . TRP A 1 89 ? -4.422 1.121 6.536 1.00 95.75 89 TRP A CA 1
ATOM 717 C C . TRP A 1 89 ? -2.975 1.541 6.750 1.00 95.75 89 TRP A C 1
ATOM 719 O O . TRP A 1 89 ? -2.687 2.625 7.261 1.00 95.75 89 TRP A O 1
ATOM 729 N N . ILE A 1 90 ? -2.060 0.709 6.258 1.00 95.38 90 ILE A N 1
ATOM 730 C CA . ILE A 1 90 ? -0.659 1.068 6.039 1.00 95.38 90 ILE A CA 1
ATOM 731 C C . ILE A 1 90 ? -0.379 0.964 4.540 1.00 95.38 90 ILE A C 1
ATOM 733 O O . ILE A 1 90 ? -0.333 -0.136 3.990 1.00 95.38 90 ILE A O 1
ATOM 737 N N . TYR A 1 91 ? -0.170 2.103 3.887 1.00 96.00 91 TYR A N 1
ATOM 738 C CA . TYR A 1 91 ? 0.296 2.181 2.507 1.00 96.00 91 TYR A CA 1
ATOM 739 C C . TYR A 1 91 ? 1.818 2.034 2.469 1.00 96.00 91 TYR A C 1
ATOM 741 O O . TYR A 1 91 ? 2.534 2.930 2.906 1.00 96.00 91 TYR A O 1
ATOM 749 N N . LYS A 1 92 ? 2.331 0.905 1.976 1.00 95.00 92 LYS A N 1
ATOM 750 C CA . LYS A 1 92 ? 3.766 0.578 1.960 1.00 95.00 92 LYS A CA 1
ATOM 751 C C . LYS A 1 92 ? 4.219 0.199 0.545 1.00 95.00 92 LYS A C 1
ATOM 753 O O . LYS A 1 92 ? 4.352 -0.990 0.248 1.00 95.00 92 LYS A O 1
ATOM 758 N N . PRO A 1 93 ? 4.400 1.178 -0.352 1.00 94.44 93 PRO A N 1
ATOM 759 C CA . PRO A 1 93 ? 4.753 0.899 -1.734 1.00 94.44 93 PRO A CA 1
ATOM 760 C C . PRO A 1 93 ? 6.156 0.306 -1.852 1.00 94.44 93 PRO A C 1
ATOM 762 O O . PRO A 1 93 ? 7.020 0.503 -1.000 1.00 94.44 93 PRO A O 1
ATOM 765 N N . HIS A 1 94 ? 6.415 -0.391 -2.955 1.00 92.19 94 HIS A N 1
ATOM 766 C CA . HIS A 1 94 ? 7.787 -0.712 -3.327 1.00 92.19 94 HIS A CA 1
ATOM 767 C C . HIS A 1 94 ? 8.598 0.589 -3.555 1.00 92.19 94 HIS A C 1
ATOM 769 O O . HIS A 1 94 ? 8.076 1.493 -4.209 1.00 92.19 94 HIS A O 1
ATOM 775 N N . PRO A 1 95 ? 9.877 0.697 -3.135 1.00 91.12 95 PRO A N 1
ATOM 776 C CA . PRO A 1 95 ? 10.667 1.931 -3.288 1.00 91.12 95 PRO A CA 1
ATOM 777 C C . PRO A 1 95 ? 10.758 2.452 -4.731 1.00 91.12 95 PRO A C 1
ATOM 779 O O . PRO A 1 95 ? 10.714 3.651 -4.983 1.00 91.12 95 PRO A O 1
ATOM 782 N N . LEU A 1 96 ? 10.829 1.533 -5.699 1.00 92.00 96 LEU A N 1
ATOM 783 C CA . LEU A 1 96 ? 10.856 1.857 -7.133 1.00 92.00 96 LEU A CA 1
ATOM 784 C C . LEU A 1 96 ? 9.483 2.210 -7.732 1.00 92.00 96 LEU A C 1
ATOM 786 O O . LEU A 1 96 ? 9.416 2.579 -8.903 1.00 92.00 96 LEU A O 1
ATOM 790 N N . LEU A 1 97 ? 8.384 2.101 -6.975 1.00 93.12 97 LEU A N 1
ATOM 791 C CA . LEU A 1 97 ? 7.042 2.346 -7.508 1.00 93.12 97 LEU A CA 1
ATOM 792 C C . LEU A 1 97 ? 6.881 3.791 -7.987 1.00 93.12 97 LEU A C 1
ATOM 794 O O . LEU A 1 97 ? 6.329 3.990 -9.063 1.00 93.12 97 LEU A O 1
ATOM 798 N N . LYS A 1 98 ? 7.402 4.783 -7.248 1.00 94.25 98 LYS A N 1
ATOM 799 C CA . LYS A 1 98 ? 7.343 6.204 -7.644 1.00 94.25 98 LYS A CA 1
ATOM 800 C C . LYS A 1 98 ? 7.900 6.411 -9.055 1.00 94.25 98 LYS A C 1
ATOM 802 O O . LYS A 1 98 ? 7.201 6.899 -9.939 1.00 94.25 98 LYS A O 1
ATOM 807 N N . GLN A 1 99 ? 9.135 5.961 -9.275 1.00 92.75 99 GLN A N 1
ATOM 808 C CA . GLN A 1 99 ? 9.810 6.053 -10.571 1.00 92.75 99 GLN A CA 1
ATOM 809 C C . GLN A 1 99 ? 9.062 5.273 -11.654 1.00 92.75 99 GLN A C 1
ATOM 811 O O . GLN A 1 99 ? 8.882 5.778 -12.760 1.00 92.75 99 GLN A O 1
ATOM 816 N N . ALA A 1 100 ? 8.581 4.068 -11.333 1.00 91.88 100 ALA A N 1
ATOM 817 C CA . ALA A 1 100 ? 7.814 3.262 -12.271 1.00 91.88 100 ALA A CA 1
ATOM 818 C C . ALA A 1 100 ? 6.520 3.961 -12.705 1.00 91.88 100 ALA A C 1
ATOM 820 O O . ALA A 1 100 ? 6.195 3.938 -13.890 1.00 91.88 100 ALA A O 1
ATOM 821 N N . CYS A 1 101 ? 5.797 4.609 -11.789 1.00 93.38 101 CYS A N 1
ATOM 822 C CA . CYS A 1 101 ? 4.555 5.295 -12.130 1.00 93.38 101 CYS A CA 1
ATOM 823 C C . CYS A 1 101 ? 4.796 6.491 -13.053 1.00 93.38 101 CYS A C 1
ATOM 825 O O . CYS A 1 101 ? 4.039 6.681 -13.999 1.00 93.38 101 CYS A O 1
ATOM 827 N N . ILE A 1 102 ? 5.854 7.266 -12.804 1.00 94.38 102 ILE A N 1
ATOM 828 C CA . ILE A 1 102 ? 6.211 8.423 -13.636 1.00 94.38 102 ILE A CA 1
ATOM 829 C C . ILE A 1 102 ? 6.672 7.956 -15.018 1.00 94.38 102 ILE A C 1
ATOM 831 O O . ILE A 1 102 ? 6.180 8.443 -16.032 1.00 94.38 102 ILE A O 1
ATOM 835 N N . LYS A 1 103 ? 7.553 6.946 -15.073 1.00 91.94 103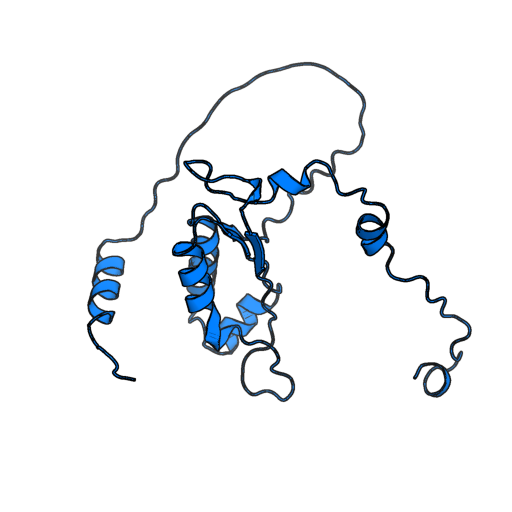 LYS A N 1
ATOM 836 C CA . LYS A 1 103 ? 8.042 6.363 -16.333 1.00 91.94 103 LYS A CA 1
ATOM 837 C C . LYS A 1 103 ? 6.899 5.830 -17.204 1.00 91.94 103 LYS A C 1
ATOM 839 O O . LYS A 1 103 ? 6.946 5.975 -18.419 1.00 91.94 103 LYS A O 1
ATOM 844 N N . ASN A 1 104 ? 5.886 5.220 -16.588 1.00 90.12 104 ASN A N 1
ATOM 845 C CA . ASN A 1 104 ? 4.714 4.682 -17.283 1.00 90.12 104 ASN A CA 1
ATOM 846 C C . ASN A 1 104 ? 3.600 5.724 -17.506 1.00 90.12 104 ASN A C 1
ATOM 848 O O . ASN A 1 104 ? 2.520 5.362 -17.963 1.00 90.12 104 ASN A O 1
ATOM 852 N N . GLY A 1 105 ? 3.823 6.997 -17.163 1.00 91.81 105 GLY A N 1
ATOM 853 C CA . GLY A 1 105 ? 2.845 8.070 -17.359 1.00 91.81 105 GLY A CA 1
ATOM 854 C C . GLY A 1 105 ? 1.596 7.979 -16.475 1.00 91.81 105 GLY A C 1
ATOM 855 O O . GLY A 1 105 ? 0.611 8.656 -16.755 1.00 91.81 105 GLY A O 1
ATOM 856 N N . LEU A 1 106 ? 1.618 7.165 -15.411 1.00 93.19 106 LEU A N 1
ATOM 857 C CA . LEU A 1 106 ? 0.521 7.075 -14.439 1.00 93.19 106 LEU A CA 1
ATOM 858 C C . LEU A 1 106 ? 0.424 8.346 -13.581 1.00 93.19 106 LEU A C 1
ATOM 860 O O . LEU A 1 106 ? -0.673 8.780 -13.244 1.00 93.19 106 LEU A O 1
ATOM 864 N N . PHE A 1 107 ? 1.572 8.947 -13.261 1.00 95.31 107 PHE A N 1
ATOM 865 C CA . PHE A 1 107 ? 1.676 10.290 -12.690 1.00 95.31 107 PHE A CA 1
ATOM 866 C C . PHE A 1 107 ? 2.559 11.148 -13.592 1.00 95.31 107 PHE A C 1
ATOM 868 O O . PHE A 1 107 ? 3.520 10.654 -14.181 1.00 95.31 107 PHE A O 1
ATOM 875 N N . LYS A 1 108 ? 2.253 12.440 -13.684 1.00 93.88 108 LYS A N 1
ATOM 876 C CA . LYS A 1 108 ? 2.979 13.404 -14.521 1.00 93.88 108 LYS A CA 1
ATOM 877 C C . LYS A 1 108 ? 4.380 13.678 -13.998 1.00 93.88 108 LYS A C 1
ATOM 879 O O . LYS A 1 108 ? 5.293 13.905 -14.784 1.00 93.88 108 LYS A O 1
ATOM 884 N N . ASN A 1 109 ? 4.530 13.719 -12.678 1.00 95.38 109 ASN A N 1
ATOM 885 C CA . ASN A 1 109 ? 5.770 14.064 -12.000 1.00 95.38 109 ASN A CA 1
ATOM 886 C C . ASN A 1 109 ? 5.808 13.491 -10.578 1.00 95.38 109 ASN A C 1
ATOM 888 O O . ASN A 1 109 ? 4.871 12.838 -10.108 1.00 95.38 109 ASN A O 1
ATOM 892 N N . GLU A 1 110 ? 6.930 13.730 -9.906 1.00 93.94 110 GLU A N 1
ATOM 893 C CA . GLU A 1 110 ? 7.158 13.305 -8.531 1.00 93.94 110 GLU A CA 1
ATOM 894 C C . GLU A 1 110 ? 6.162 13.926 -7.551 1.00 93.94 110 GLU A C 1
ATOM 896 O O . GLU A 1 110 ? 5.687 13.238 -6.648 1.00 93.94 110 GLU A O 1
ATOM 901 N N . GLU A 1 111 ? 5.801 15.190 -7.758 1.00 95.75 111 GLU A N 1
ATOM 902 C CA . GLU A 1 111 ? 4.900 15.932 -6.885 1.00 95.75 111 GLU A CA 1
ATOM 903 C C . GLU A 1 111 ? 3.485 15.349 -6.887 1.00 95.75 111 GLU A C 1
ATOM 905 O O . GLU A 1 111 ? 2.845 15.297 -5.838 1.00 95.75 111 GLU A O 1
ATOM 910 N N . GLU A 1 112 ? 2.987 14.895 -8.040 1.00 96.00 112 GLU A N 1
ATOM 911 C CA . GLU A 1 112 ? 1.663 14.281 -8.154 1.00 96.00 112 GLU A CA 1
ATOM 912 C C . GLU A 1 112 ? 1.604 12.935 -7.418 1.00 96.00 112 GLU A C 1
ATOM 914 O O . GLU A 1 112 ? 0.646 12.676 -6.684 1.00 96.00 112 GLU A O 1
ATOM 919 N N . TYR A 1 113 ? 2.660 12.120 -7.53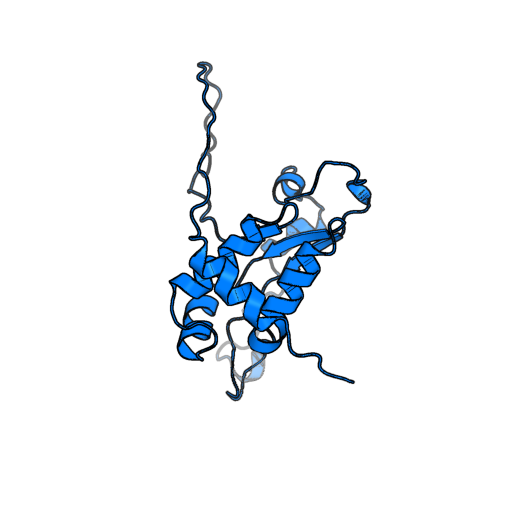0 1.00 95.75 113 TYR A N 1
ATOM 920 C CA . TYR A 1 113 ? 2.790 10.895 -6.738 1.00 95.75 113 TYR A CA 1
ATOM 921 C C . TYR A 1 113 ? 2.854 11.216 -5.240 1.00 95.75 113 TYR A C 1
ATOM 923 O O . TYR A 1 113 ? 2.138 10.609 -4.445 1.00 95.75 113 TYR A O 1
ATOM 931 N N . ASP A 1 114 ? 3.662 12.199 -4.840 1.00 95.19 114 ASP A N 1
ATOM 932 C CA . ASP A 1 114 ? 3.803 12.578 -3.433 1.00 95.19 114 ASP A CA 1
ATOM 933 C C . ASP A 1 114 ? 2.489 13.134 -2.862 1.00 95.19 114 ASP A C 1
ATOM 935 O O . ASP A 1 114 ? 2.157 12.862 -1.711 1.00 95.19 114 ASP A O 1
ATOM 939 N N . CYS A 1 115 ? 1.692 13.852 -3.660 1.00 95.94 115 CYS A N 1
ATOM 940 C CA . CYS A 1 115 ? 0.328 14.236 -3.295 1.00 95.94 115 CYS A CA 1
ATOM 941 C C . CYS A 1 115 ? -0.558 13.011 -3.041 1.00 95.94 115 CYS A C 1
ATOM 943 O O . CYS A 1 115 ? -1.226 12.963 -2.011 1.00 95.94 115 CYS A O 1
ATOM 945 N N . TYR A 1 116 ? -0.522 12.001 -3.915 1.00 96.44 116 TYR A N 1
ATOM 946 C CA . TYR A 1 116 ? -1.243 10.747 -3.682 1.00 96.44 116 TYR A CA 1
ATOM 947 C C . TYR A 1 116 ? -0.785 10.042 -2.391 1.00 96.44 116 TYR A C 1
ATOM 949 O O . TYR A 1 116 ? -1.618 9.560 -1.626 1.00 96.44 116 TYR A O 1
ATOM 957 N N . VAL A 1 117 ? 0.517 10.023 -2.086 1.00 95.56 117 VAL A N 1
ATOM 958 C CA . VAL A 1 117 ? 1.018 9.464 -0.815 1.00 95.56 117 VAL A CA 1
ATOM 959 C C . VAL A 1 117 ? 0.529 10.273 0.390 1.00 95.56 117 VAL A C 1
ATOM 961 O O . VAL A 1 117 ? 0.131 9.686 1.394 1.00 95.56 117 VAL A O 1
ATOM 964 N N . ARG A 1 118 ? 0.503 11.610 0.301 1.00 95.75 118 ARG A N 1
ATOM 965 C CA . ARG A 1 118 ? -0.017 12.477 1.375 1.00 95.75 118 ARG A CA 1
ATOM 966 C C . ARG A 1 118 ? -1.494 12.227 1.666 1.00 95.75 118 ARG A C 1
ATOM 968 O O . ARG A 1 118 ? -1.893 12.320 2.821 1.00 95.75 118 ARG A O 1
ATOM 975 N N . GLU A 1 119 ? -2.295 11.850 0.672 1.00 96.50 119 GLU A N 1
ATOM 976 C CA . GLU A 1 119 ? -3.700 11.496 0.906 1.00 96.50 119 GLU A CA 1
ATOM 977 C C . GLU A 1 119 ? -3.855 10.334 1.894 1.00 96.50 119 GLU A C 1
ATOM 979 O O . GLU A 1 119 ? -4.766 10.360 2.721 1.00 96.50 119 GLU A O 1
ATOM 984 N N . TRP A 1 120 ? -2.944 9.356 1.877 1.00 95.88 120 TRP A N 1
ATOM 985 C CA . TRP A 1 120 ? -2.939 8.269 2.860 1.00 95.88 120 TRP A CA 1
ATOM 986 C C . TRP A 1 120 ? -2.657 8.757 4.282 1.00 95.88 120 TRP A C 1
ATOM 988 O O . TRP A 1 120 ? -3.210 8.203 5.224 1.00 95.88 120 TRP A O 1
ATOM 998 N N . GLU A 1 121 ? -1.834 9.792 4.450 1.00 93.06 121 GLU A N 1
ATOM 999 C CA . GLU A 1 121 ? -1.563 10.406 5.758 1.00 93.06 121 GLU A CA 1
ATOM 1000 C C . GLU A 1 121 ? -2.713 11.300 6.239 1.00 93.06 121 GLU A C 1
ATOM 1002 O O . GLU A 1 121 ? -2.919 11.448 7.445 1.00 93.06 121 GLU A O 1
ATOM 1007 N N . ASN A 1 122 ? -3.483 11.877 5.314 1.00 93.94 122 ASN A N 1
ATOM 1008 C CA . ASN A 1 122 ? -4.567 12.809 5.625 1.00 93.94 122 ASN A CA 1
ATOM 1009 C C . ASN A 1 122 ? -5.848 12.114 6.104 1.00 93.94 122 ASN A C 1
ATOM 1011 O O . ASN A 1 122 ? -6.649 12.727 6.808 1.00 93.94 122 ASN A O 1
ATOM 1015 N N . ILE A 1 123 ? -6.056 10.840 5.767 1.00 93.38 123 ILE A N 1
ATOM 1016 C CA . ILE A 1 123 ? -7.247 10.099 6.204 1.00 93.38 123 ILE A CA 1
ATOM 1017 C C . ILE A 1 123 ? -7.111 9.634 7.666 1.00 93.38 123 ILE A C 1
ATOM 1019 O O . ILE A 1 123 ? -6.006 9.300 8.108 1.00 93.38 123 ILE A O 1
ATOM 1023 N N . PRO A 1 124 ? -8.200 9.604 8.459 1.00 92.06 124 PRO A N 1
ATOM 1024 C CA . PRO A 1 124 ? -8.138 9.331 9.902 1.00 92.06 124 PRO A CA 1
ATOM 1025 C C . PRO A 1 124 ? -7.670 7.909 10.235 1.00 92.06 124 PRO A C 1
ATOM 1027 O O . PRO A 1 124 ? -7.207 7.647 11.342 1.00 92.06 124 PRO A O 1
ATOM 1030 N N . ASN A 1 125 ? -7.747 7.004 9.266 1.00 93.19 125 ASN A N 1
ATOM 1031 C CA . ASN A 1 125 ? -7.466 5.586 9.400 1.00 93.19 125 ASN A CA 1
ATOM 1032 C C . ASN A 1 125 ? -6.348 5.081 8.468 1.00 93.19 125 ASN A C 1
ATOM 1034 O O . ASN A 1 125 ? -6.255 3.880 8.226 1.00 93.19 125 ASN A O 1
ATOM 1038 N N . GLY A 1 126 ? -5.512 5.969 7.926 1.00 94.06 126 GLY A N 1
ATOM 1039 C CA . GLY A 1 126 ? -4.438 5.613 6.996 1.00 94.06 126 GLY A CA 1
ATOM 1040 C C . GLY A 1 126 ? -3.085 6.196 7.376 1.00 94.06 126 GLY A C 1
ATOM 1041 O O . GLY A 1 126 ? -2.987 7.244 8.009 1.00 94.06 126 GLY A O 1
ATOM 1042 N N . LYS A 1 127 ? -2.024 5.488 6.998 1.00 93.81 127 LYS A N 1
ATOM 1043 C CA . LYS A 1 127 ? -0.634 5.890 7.221 1.00 93.81 127 LYS A CA 1
ATOM 1044 C C . LYS A 1 127 ? 0.218 5.485 6.026 1.00 93.81 127 LYS A C 1
ATOM 1046 O O . LYS A 1 127 ? 0.062 4.373 5.524 1.00 93.81 127 LYS A O 1
ATOM 1051 N N . ALA A 1 128 ? 1.151 6.331 5.606 1.00 91.44 128 ALA A N 1
ATOM 1052 C CA . ALA A 1 128 ? 2.167 5.980 4.626 1.00 91.44 128 ALA A CA 1
ATOM 1053 C C . ALA A 1 128 ? 3.413 5.416 5.340 1.00 91.44 128 ALA A C 1
ATOM 1055 O O . ALA A 1 128 ? 3.948 5.966 6.303 1.00 91.44 128 ALA A O 1
ATOM 1056 N N . GLY A 1 129 ? 3.861 4.249 4.890 1.00 71.88 129 GLY A N 1
ATOM 1057 C CA . GLY A 1 129 ? 4.817 3.370 5.562 1.00 71.88 129 GLY A CA 1
ATOM 1058 C C . GLY A 1 129 ? 6.295 3.703 5.363 1.00 71.88 129 GLY A C 1
ATOM 1059 O O . GLY A 1 129 ? 7.124 2.901 5.781 1.00 71.88 129 GLY A O 1
ATOM 1060 N N . ASP A 1 130 ? 6.624 4.859 4.781 1.00 53.22 130 ASP A N 1
ATOM 1061 C CA . ASP A 1 130 ? 7.996 5.246 4.418 1.00 53.22 130 ASP A CA 1
ATOM 1062 C C . ASP A 1 130 ? 8.466 6.526 5.116 1.00 53.22 130 ASP A C 1
ATOM 1064 O O . ASP A 1 130 ? 9.177 7.361 4.555 1.00 53.22 130 ASP A O 1
ATOM 1068 N N . LYS A 1 131 ? 8.162 6.673 6.407 1.00 43.38 131 LYS A N 1
ATOM 1069 C CA . LYS A 1 131 ? 9.104 7.433 7.229 1.00 43.38 131 LYS A CA 1
ATOM 1070 C C . LYS A 1 131 ? 10.302 6.518 7.407 1.00 43.38 131 LYS A C 1
ATOM 1072 O O . LYS A 1 131 ? 10.183 5.491 8.077 1.00 43.38 131 LYS A O 1
ATOM 1077 N N . LYS A 1 132 ? 11.455 6.885 6.820 1.00 35.44 132 LYS A N 1
ATOM 1078 C CA . LYS A 1 132 ? 12.750 6.423 7.334 1.00 35.44 132 LYS A CA 1
ATOM 1079 C C . LYS A 1 132 ? 12.595 6.466 8.848 1.00 35.44 132 LYS A C 1
ATOM 1081 O O . LYS A 1 132 ? 12.301 7.537 9.384 1.00 35.44 132 LYS A O 1
ATOM 1086 N N . ARG A 1 133 ? 12.698 5.323 9.536 1.00 33.56 133 ARG A N 1
ATOM 1087 C CA . ARG A 1 133 ? 12.972 5.380 10.968 1.00 33.56 133 ARG A CA 1
ATOM 1088 C C . ARG A 1 133 ? 14.205 6.272 11.032 1.00 33.56 133 ARG A C 1
ATOM 1090 O O . ARG A 1 133 ? 15.250 5.876 10.521 1.00 33.56 133 ARG A O 1
ATOM 1097 N N . SER A 1 134 ? 14.056 7.503 11.531 1.00 30.08 134 SER A N 1
ATOM 1098 C CA . SER A 1 134 ? 15.197 8.226 12.074 1.00 30.08 134 SER A CA 1
ATOM 1099 C C . SER A 1 134 ? 15.910 7.177 12.905 1.00 30.08 134 SER A C 1
ATOM 1101 O O . SER A 1 134 ? 15.263 6.513 13.721 1.00 30.08 134 SER A O 1
ATOM 1103 N N . ALA A 1 135 ? 17.157 6.890 12.554 1.00 31.20 135 ALA A N 1
ATOM 1104 C CA . ALA A 1 135 ? 17.953 5.892 13.227 1.00 31.20 135 ALA A CA 1
ATOM 1105 C C . ALA A 1 135 ? 18.207 6.391 14.651 1.00 31.20 135 ALA A C 1
ATOM 1107 O O . ALA A 1 135 ? 19.256 6.919 14.974 1.00 31.20 135 ALA A O 1
ATOM 1108 N N . THR A 1 136 ? 17.212 6.241 15.510 1.00 28.67 136 THR A N 1
ATOM 1109 C CA . THR A 1 136 ? 17.389 6.069 16.936 1.00 28.67 136 THR A CA 1
ATOM 1110 C C . THR A 1 136 ? 17.157 4.588 17.168 1.00 28.67 136 THR A C 1
ATOM 1112 O O . THR A 1 136 ? 16.142 4.141 17.693 1.00 28.67 136 THR A O 1
ATOM 1115 N N . VAL A 1 137 ? 18.145 3.796 16.741 1.00 31.34 137 VAL A N 1
ATOM 1116 C CA . VAL A 1 137 ? 18.552 2.680 17.588 1.00 31.34 137 VAL A CA 1
ATOM 1117 C C . VAL A 1 137 ? 18.864 3.356 18.918 1.00 31.34 137 VAL A C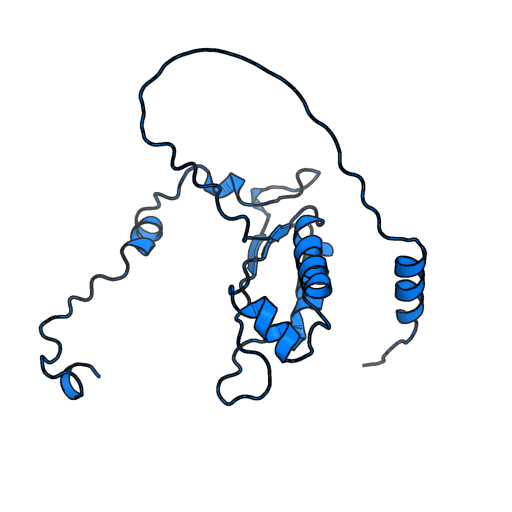 1
ATOM 1119 O O . VAL A 1 137 ? 19.869 4.052 19.028 1.00 31.34 137 VAL A O 1
ATOM 1122 N N . LYS A 1 138 ? 17.953 3.269 19.892 1.00 29.56 138 LYS A N 1
ATOM 1123 C CA . LYS A 1 138 ? 18.355 3.453 21.282 1.00 29.56 138 LYS A CA 1
ATOM 1124 C C . LYS A 1 138 ? 19.338 2.321 21.528 1.00 29.56 138 LYS A C 1
ATOM 1126 O O . LYS A 1 138 ? 18.931 1.184 21.756 1.00 29.56 138 LYS A O 1
ATOM 1131 N N . SER A 1 139 ? 20.623 2.625 21.368 1.00 29.02 139 SER A N 1
ATOM 1132 C CA . SER A 1 139 ? 21.670 1.876 22.030 1.00 29.02 139 SER A CA 1
ATOM 1133 C C . SER A 1 139 ? 21.239 1.742 23.484 1.00 29.02 139 SER A C 1
ATOM 1135 O O . SER A 1 139 ? 20.750 2.685 24.110 1.00 29.02 139 SER A O 1
ATOM 1137 N N . TYR A 1 140 ? 21.305 0.519 23.977 1.00 27.58 140 TYR A N 1
ATOM 1138 C CA . TYR A 1 140 ? 21.072 0.224 25.371 1.00 27.58 140 TYR A CA 1
ATOM 1139 C C . TYR A 1 140 ? 22.122 0.986 26.190 1.00 27.58 140 TYR A C 1
ATOM 1141 O O . TYR A 1 140 ? 23.287 0.600 26.189 1.00 27.58 140 TYR A O 1
ATOM 1149 N N . GLU A 1 141 ? 21.724 2.069 26.857 1.00 28.00 141 GLU A N 1
ATOM 1150 C CA . GLU A 1 141 ? 22.534 2.718 27.888 1.00 28.00 141 GLU A CA 1
ATOM 1151 C C . GLU A 1 141 ? 21.709 2.927 29.165 1.00 28.00 141 GLU A C 1
ATOM 1153 O O . GLU A 1 141 ? 20.511 3.236 29.095 1.00 28.00 141 GLU A O 1
ATOM 1158 N N . PRO A 1 142 ? 22.303 2.696 30.351 1.00 32.03 142 PRO A N 1
ATOM 1159 C CA . PRO A 1 142 ? 21.566 2.548 31.593 1.00 32.03 142 PRO A CA 1
ATOM 1160 C C . PRO A 1 142 ? 21.143 3.903 32.172 1.00 32.03 142 PRO A C 1
ATOM 1162 O O . PRO A 1 142 ? 21.867 4.890 32.095 1.00 32.03 142 PRO A O 1
ATOM 1165 N N . ARG A 1 143 ? 19.964 3.893 32.807 1.00 32.56 143 ARG A N 1
ATOM 1166 C CA . ARG A 1 143 ? 19.371 4.901 33.710 1.00 32.56 143 ARG A CA 1
ATOM 1167 C C . ARG A 1 143 ? 20.266 6.099 34.079 1.00 32.56 143 ARG A C 1
ATOM 1169 O O . ARG A 1 143 ? 21.107 5.975 34.962 1.00 32.56 143 ARG A O 1
ATOM 1176 N N . MET A 1 144 ? 19.902 7.286 33.592 1.00 25.45 144 MET A N 1
ATOM 1177 C CA . MET A 1 144 ? 20.112 8.559 34.295 1.00 25.45 144 MET A CA 1
ATOM 1178 C C . MET A 1 144 ? 18.891 9.475 34.108 1.00 25.45 144 MET A C 1
ATOM 1180 O O . MET A 1 144 ? 18.250 9.479 33.060 1.00 25.45 144 MET A O 1
ATOM 1184 N N . LYS A 1 145 ? 18.520 10.175 35.185 1.00 31.92 145 LYS A N 1
ATOM 1185 C CA . LYS A 1 145 ? 17.308 10.997 35.332 1.00 31.92 145 LYS A CA 1
ATOM 1186 C C . LYS A 1 145 ? 17.427 12.388 34.682 1.00 31.92 145 LYS A C 1
ATOM 1188 O O . LYS A 1 145 ? 18.510 12.956 34.648 1.00 31.92 145 LYS A O 1
ATOM 1193 N N . ALA A 1 146 ? 16.233 12.942 34.436 1.00 28.12 146 ALA A N 1
ATOM 1194 C CA . ALA A 1 146 ? 15.815 14.353 34.486 1.00 28.12 146 ALA A CA 1
ATOM 1195 C C . ALA A 1 146 ? 15.831 15.183 33.187 1.00 28.12 146 ALA A C 1
ATOM 1197 O O . ALA A 1 146 ? 16.873 15.391 32.581 1.00 28.12 146 ALA A O 1
ATOM 1198 N N . ALA A 1 147 ? 14.641 15.715 32.862 1.00 26.55 147 ALA A N 1
ATOM 1199 C CA . ALA A 1 147 ? 14.319 17.134 32.626 1.00 26.55 147 ALA A CA 1
ATOM 1200 C C . ALA A 1 147 ? 13.265 17.319 31.514 1.00 26.55 147 ALA A C 1
ATOM 1202 O O . ALA A 1 147 ? 13.343 16.737 30.436 1.00 26.55 147 ALA A O 1
ATOM 1203 N N . GLU A 1 148 ? 12.254 18.120 31.840 1.00 31.08 148 GLU A N 1
ATOM 1204 C CA . GLU A 1 148 ? 11.073 18.490 31.056 1.00 31.08 148 GLU A CA 1
ATOM 1205 C C . GLU A 1 148 ? 11.406 19.385 29.847 1.00 31.08 148 GLU A C 1
ATOM 1207 O O . GLU A 1 148 ? 12.375 20.138 29.892 1.00 31.08 148 GLU A O 1
ATOM 1212 N N . THR A 1 149 ? 10.545 19.405 28.816 1.00 29.86 149 THR A N 1
ATOM 1213 C CA . THR A 1 149 ? 9.951 20.646 28.254 1.00 29.86 149 THR A CA 1
ATOM 1214 C C . THR A 1 149 ? 8.880 20.371 27.181 1.00 29.86 149 THR A C 1
ATOM 1216 O O . THR A 1 149 ? 8.875 19.343 26.511 1.00 29.86 149 THR A O 1
ATOM 1219 N N . LYS A 1 150 ? 7.928 21.312 27.111 1.00 28.72 150 LYS A N 1
ATOM 1220 C CA . LYS A 1 150 ? 6.628 21.352 26.413 1.00 28.72 150 LYS A CA 1
ATOM 1221 C C . LYS A 1 150 ? 6.719 21.760 24.928 1.00 28.72 150 LYS A C 1
ATOM 1223 O O . LYS A 1 150 ? 7.658 22.458 24.563 1.00 28.72 150 LYS A O 1
ATOM 1228 N N . GLY A 1 151 ? 5.645 21.511 24.160 1.00 28.66 151 GLY A N 1
ATOM 1229 C CA . GLY A 1 151 ? 5.190 22.429 23.093 1.00 28.66 151 GLY A CA 1
ATOM 1230 C C . GLY A 1 151 ? 4.608 21.789 21.823 1.00 28.66 151 GLY A C 1
ATOM 1231 O O . GLY A 1 151 ? 5.357 21.319 20.976 1.00 28.66 151 GLY A O 1
ATOM 1232 N N . GLU A 1 152 ? 3.280 21.825 21.673 1.00 30.62 152 GLU A N 1
ATOM 1233 C CA . GLU A 1 152 ? 2.527 21.595 20.425 1.00 30.62 152 GLU A CA 1
ATOM 1234 C C . GLU A 1 152 ? 2.488 22.874 19.556 1.00 30.62 152 GLU A C 1
ATOM 1236 O O . GLU A 1 152 ? 2.470 23.961 20.128 1.00 30.62 152 GLU A O 1
ATOM 1241 N N . GLN A 1 153 ? 2.403 22.756 18.216 1.00 30.38 153 GLN A N 1
ATOM 1242 C CA . GLN A 1 153 ? 1.298 23.283 17.368 1.00 30.38 153 GLN A CA 1
ATOM 1243 C C . GLN A 1 153 ? 1.614 23.369 15.848 1.00 30.38 153 GLN A C 1
ATOM 1245 O O . GLN A 1 153 ? 2.647 23.876 15.426 1.00 30.38 153 GLN A O 1
ATOM 1250 N N . GLU A 1 154 ? 0.639 22.862 15.075 1.00 29.31 154 GLU A N 1
ATOM 1251 C CA . GLU A 1 154 ? 0.047 23.341 13.802 1.00 29.31 154 GLU A CA 1
ATOM 1252 C C . GLU A 1 154 ? 0.885 23.577 12.523 1.00 29.31 154 GLU A C 1
ATOM 1254 O O . GLU A 1 154 ? 1.709 24.478 12.430 1.00 29.31 154 GLU A O 1
ATOM 1259 N N . VAL A 1 155 ? 0.509 22.871 11.439 1.00 28.20 155 VAL A N 1
ATOM 1260 C CA . VAL A 1 155 ? 0.691 23.344 10.051 1.00 28.20 155 VAL A CA 1
ATOM 1261 C C . VAL A 1 155 ? -0.608 23.128 9.267 1.00 28.20 155 VAL A C 1
ATOM 1263 O O . VAL A 1 155 ? -1.009 22.001 8.978 1.00 28.20 155 VAL A O 1
ATOM 1266 N N . ILE A 1 156 ? -1.265 24.243 8.946 1.00 31.39 156 ILE A N 1
ATOM 1267 C CA . ILE A 1 156 ? -2.498 24.354 8.161 1.00 31.39 156 ILE A CA 1
ATOM 1268 C C . ILE A 1 156 ? -2.202 24.161 6.664 1.00 31.39 156 ILE A C 1
ATOM 1270 O O . ILE A 1 156 ? -1.212 24.654 6.126 1.00 31.39 156 ILE A O 1
ATOM 1274 N N . ALA A 1 157 ? -3.101 23.435 6.000 1.00 35.53 157 ALA A N 1
ATOM 1275 C CA . ALA A 1 157 ? -3.090 23.099 4.582 1.00 35.53 157 ALA A CA 1
ATOM 1276 C C . ALA A 1 157 ? -3.263 24.321 3.656 1.00 35.53 157 ALA A C 1
ATOM 1278 O O . ALA A 1 157 ? -4.143 25.154 3.862 1.00 35.53 157 ALA A O 1
ATOM 1279 N N . LEU A 1 158 ? -2.494 24.358 2.563 1.00 31.44 158 LEU A N 1
ATOM 1280 C CA . LEU A 1 158 ? -2.675 25.286 1.442 1.00 31.44 158 LEU A CA 1
ATOM 1281 C C . LEU A 1 158 ? -2.823 24.491 0.137 1.00 31.44 158 LEU A C 1
ATOM 1283 O O . LEU A 1 158 ? -1.851 24.211 -0.558 1.00 31.44 158 LEU A O 1
ATOM 1287 N N . LEU A 1 159 ? -4.063 24.148 -0.212 1.00 39.81 159 LEU A N 1
ATOM 1288 C CA . LEU A 1 159 ? -4.456 23.972 -1.610 1.00 39.81 159 LEU A CA 1
ATOM 1289 C C . LEU A 1 159 ? -5.308 25.176 -2.000 1.00 39.81 159 LEU A C 1
ATOM 1291 O O . LEU A 1 159 ? -6.213 25.583 -1.270 1.00 39.81 159 LEU A O 1
ATOM 1295 N N . SER A 1 160 ? -4.998 25.773 -3.147 1.00 45.69 160 SER A N 1
ATOM 1296 C CA . SER A 1 160 ? -5.713 26.951 -3.637 1.00 45.69 160 SER A CA 1
ATOM 1297 C C . SER A 1 160 ? -7.131 26.571 -4.090 1.00 45.69 160 SER A C 1
ATOM 1299 O O . SER A 1 160 ? -7.336 25.515 -4.693 1.00 45.69 160 SER A O 1
ATOM 1301 N N . LYS A 1 161 ? -8.122 27.448 -3.848 1.00 43.72 161 LYS A N 1
ATOM 1302 C CA . LYS A 1 161 ? -9.533 27.262 -4.266 1.00 43.72 161 LYS A CA 1
ATOM 1303 C C . LYS A 1 161 ? -9.677 26.836 -5.738 1.00 43.72 161 LYS A C 1
ATOM 1305 O O . LYS A 1 161 ? -10.515 25.999 -6.059 1.00 43.72 161 LYS A O 1
ATOM 1310 N N . ALA A 1 162 ? -8.785 27.313 -6.607 1.00 42.22 162 ALA A N 1
ATOM 1311 C CA . ALA A 1 162 ? -8.761 26.982 -8.031 1.00 42.22 162 ALA A CA 1
ATOM 1312 C C . ALA A 1 162 ? -8.558 25.480 -8.326 1.00 42.22 162 ALA A C 1
ATOM 1314 O O . ALA A 1 162 ? -9.101 24.959 -9.302 1.00 42.22 162 ALA A O 1
ATOM 1315 N N . GLN A 1 163 ? -7.804 24.763 -7.484 1.00 47.28 163 GLN A N 1
ATOM 1316 C CA . GLN A 1 163 ? -7.564 23.324 -7.651 1.00 47.28 163 GLN A CA 1
ATOM 1317 C C . GLN A 1 163 ? -8.793 22.499 -7.244 1.00 47.28 163 GLN A C 1
ATOM 1319 O O . GLN A 1 163 ? -9.119 21.509 -7.899 1.00 47.28 163 GLN A O 1
ATOM 1324 N N . VAL A 1 164 ? -9.520 22.955 -6.220 1.00 52.16 164 VAL A N 1
ATOM 1325 C CA . VAL A 1 164 ? -10.752 22.317 -5.729 1.00 52.16 164 VAL A CA 1
ATOM 1326 C C . VAL A 1 164 ? -11.901 22.485 -6.730 1.00 52.16 164 VAL A C 1
ATOM 1328 O O . VAL A 1 164 ? -12.650 21.538 -6.983 1.00 52.16 164 VAL A O 1
ATOM 1331 N N . ASP A 1 165 ? -12.017 23.653 -7.361 1.00 48.00 165 ASP A N 1
ATOM 1332 C CA . ASP A 1 165 ? -13.104 23.940 -8.306 1.00 48.00 165 ASP A CA 1
ATOM 1333 C C . ASP A 1 165 ? -12.931 23.213 -9.647 1.00 48.00 165 ASP A C 1
ATOM 1335 O O . ASP A 1 165 ? -13.906 22.726 -10.230 1.00 48.00 165 ASP A O 1
ATOM 1339 N N . LYS A 1 166 ? -11.684 23.035 -10.103 1.00 51.28 166 LYS A N 1
ATOM 1340 C CA . LYS A 1 166 ? -11.372 22.223 -11.290 1.00 51.28 166 LYS A CA 1
ATOM 1341 C C . LYS A 1 166 ? -11.754 20.750 -11.093 1.00 51.28 166 LYS A C 1
ATOM 1343 O O . LYS A 1 166 ? -12.204 20.109 -12.039 1.00 51.28 166 LYS A O 1
ATOM 1348 N N . TRP A 1 167 ? -11.630 20.234 -9.869 1.00 45.97 167 TRP A N 1
ATOM 1349 C CA . TRP A 1 167 ? -11.968 18.851 -9.527 1.00 45.97 167 TRP A CA 1
ATOM 1350 C C . TRP A 1 167 ? -13.484 18.597 -9.482 1.00 45.97 167 TRP A C 1
ATOM 1352 O O . TRP A 1 167 ? -13.960 17.585 -9.993 1.00 45.97 167 TRP A O 1
ATOM 1362 N N . LYS A 1 168 ? -14.278 19.545 -8.962 1.00 44.44 168 LYS A N 1
ATOM 1363 C CA . LYS A 1 168 ? -15.751 19.419 -8.911 1.00 44.44 168 LYS A CA 1
ATOM 1364 C C . LYS A 1 168 ? -16.398 19.353 -10.297 1.00 44.44 168 LYS A C 1
ATOM 1366 O O . LYS A 1 168 ? -17.389 18.650 -10.474 1.00 44.44 168 LYS A O 1
ATOM 1371 N N . LYS A 1 169 ? -15.819 20.034 -11.291 1.00 52.41 169 LYS A N 1
ATOM 1372 C CA . LYS A 1 169 ? -16.333 20.071 -12.671 1.00 52.41 169 LYS A CA 1
ATOM 1373 C C . LYS A 1 169 ? -16.208 18.728 -13.411 1.00 52.41 169 LYS A C 1
ATOM 1375 O O . LYS A 1 169 ? -16.953 18.495 -14.354 1.00 52.41 169 LYS A O 1
ATOM 1380 N N . ALA A 1 170 ? -15.316 17.836 -12.967 1.00 56.94 170 ALA A N 1
ATOM 1381 C CA . ALA A 1 170 ? -15.089 16.526 -13.585 1.00 56.94 170 ALA A CA 1
ATOM 1382 C C . ALA A 1 170 ? -16.084 15.431 -13.136 1.00 56.94 170 ALA A C 1
ATOM 1384 O O . ALA A 1 170 ? -16.144 14.376 -13.757 1.00 56.94 170 ALA A O 1
ATOM 1385 N N . LYS A 1 171 ? -16.895 15.673 -12.093 1.00 49.47 171 LYS A N 1
ATOM 1386 C CA . LYS A 1 171 ? -17.856 14.702 -11.525 1.00 49.47 171 LYS A CA 1
ATOM 1387 C C . LYS A 1 171 ? -19.185 14.558 -12.293 1.00 49.47 171 LYS A C 1
ATOM 1389 O O . LYS A 1 171 ? -20.039 13.785 -11.876 1.00 49.47 171 LYS A O 1
ATOM 1394 N N . GLY A 1 172 ? -19.400 15.324 -13.365 1.00 39.41 172 GLY A N 1
ATOM 1395 C CA . GLY A 1 172 ? -20.724 15.502 -13.980 1.00 39.41 172 GLY A CA 1
ATOM 1396 C C . GLY A 1 172 ? -21.143 14.503 -15.065 1.00 39.41 172 GLY A C 1
ATOM 1397 O O . GLY A 1 172 ? -22.243 14.650 -15.589 1.00 39.41 172 GLY A O 1
ATOM 1398 N N . ALA A 1 173 ? -20.318 13.522 -15.439 1.00 39.75 173 ALA A N 1
ATOM 1399 C CA . ALA A 1 173 ? -20.684 12.553 -16.474 1.00 39.75 173 ALA A CA 1
ATOM 1400 C C . ALA A 1 173 ? -21.162 11.234 -15.836 1.00 39.75 173 ALA A C 1
ATOM 1402 O O . ALA A 1 173 ? -20.340 10.514 -15.267 1.00 39.75 173 ALA A O 1
ATOM 1403 N N . PRO A 1 174 ? -22.462 10.891 -15.903 1.00 35.78 174 PRO A N 1
ATOM 1404 C CA . PRO A 1 174 ? -22.928 9.583 -15.466 1.00 35.78 174 PRO A CA 1
ATOM 1405 C C . PRO A 1 174 ? -22.548 8.527 -16.511 1.00 35.78 174 PRO A C 1
ATOM 1407 O O . PRO A 1 174 ? -22.780 8.731 -17.703 1.00 35.78 174 PRO A O 1
ATOM 1410 N N . PHE A 1 175 ? -22.019 7.381 -16.075 1.00 33.66 175 PHE A N 1
ATOM 1411 C CA . PHE A 1 175 ? -21.915 6.197 -16.929 1.00 33.66 175 PHE A CA 1
ATOM 1412 C C . PHE A 1 175 ? -22.901 5.129 -16.452 1.00 33.66 175 PHE A C 1
ATOM 1414 O O . PHE A 1 175 ? -22.911 4.754 -15.278 1.00 33.66 175 PHE A O 1
ATOM 1421 N N . LYS A 1 176 ? -23.770 4.710 -17.375 1.00 37.03 176 LYS A N 1
ATOM 1422 C CA . LYS A 1 176 ? -24.698 3.586 -17.226 1.00 37.03 176 LYS A CA 1
ATOM 1423 C C . LYS A 1 176 ? -23.924 2.277 -17.409 1.00 37.03 176 LYS A C 1
ATOM 1425 O O . LYS A 1 176 ? -23.034 2.230 -18.253 1.00 37.03 176 LYS A O 1
ATOM 1430 N N . LEU A 1 177 ? -24.284 1.283 -16.594 1.00 37.31 177 LEU A N 1
ATOM 1431 C CA . LEU A 1 177 ? -23.809 -0.106 -16.652 1.00 37.31 177 LEU A CA 1
ATOM 1432 C C . LEU A 1 177 ? -23.901 -0.696 -18.063 1.00 37.31 177 LEU A C 1
ATOM 1434 O O . LEU A 1 177 ? -24.917 -0.411 -18.740 1.00 37.31 177 LEU A O 1
#

Secondary structure (DSSP, 8-state):
-HHHH-TTTTTT------GGGHHHHS----GGGGTTS----SS--GGGPEEEEE---S--SSSTT----HHHHHHHHHHHHHH-TTEEEEE---TTHHHHHHHTTSSSSHHHHHHHHHHHHHSTTEEES-------------------------------HHHHHHHHGGGG-----